Protein AF-A0A535ICB6-F1 (afdb_monomer_lite)

Sequence (69 aa):
THTLRHLRLTDLARAGESIYTIMQYAGHRNAETTKLYLRLSGRETAERVRMSLHQLDQRLRRILKEAEE

Structure (mmCIF, N/CA/C/O backbone):
data_AF-A0A535ICB6-F1
#
_entry.id   AF-A0A535ICB6-F1
#
loop_
_atom_site.group_PDB
_atom_site.id
_atom_site.type_symbol
_atom_site.label_atom_id
_atom_site.label_alt_id
_atom_site.label_comp_id
_atom_site.label_asym_id
_atom_site.label_entity_id
_atom_site.label_seq_id
_atom_site.pdbx_PDB_ins_code
_atom_site.Cartn_x
_atom_site.Cartn_y
_atom_site.Cartn_z
_atom_site.occupancy
_atom_site.B_iso_or_equiv
_atom_site.auth_seq_id
_atom_site.auth_comp_id
_atom_site.auth_asym_id
_atom_site.auth_atom_id
_atom_site.pdbx_PDB_model_num
ATOM 1 N N . THR A 1 1 ? 16.855 -3.684 -16.519 1.00 58.34 1 THR A N 1
ATOM 2 C CA . THR A 1 1 ? 16.059 -2.491 -16.887 1.00 58.34 1 THR A CA 1
ATOM 3 C C . THR A 1 1 ? 14.589 -2.870 -16.954 1.00 58.34 1 THR A C 1
ATOM 5 O O . THR A 1 1 ? 14.243 -3.698 -17.780 1.00 58.34 1 THR A O 1
ATOM 8 N N . HIS A 1 2 ? 13.738 -2.339 -16.061 1.00 77.06 2 HIS A N 1
ATOM 9 C CA . HIS A 1 2 ? 12.301 -2.685 -15.959 1.00 77.06 2 HIS A CA 1
ATOM 10 C C . HIS A 1 2 ? 11.386 -1.464 -15.742 1.00 77.06 2 HIS A C 1
ATOM 12 O O . HIS A 1 2 ? 10.216 -1.620 -15.408 1.00 77.06 2 HIS A O 1
ATOM 18 N N . THR A 1 3 ? 11.882 -0.243 -15.939 1.00 85.50 3 THR A N 1
ATOM 19 C CA . THR A 1 3 ? 11.226 1.004 -15.511 1.00 85.50 3 THR A CA 1
ATOM 20 C C . THR A 1 3 ? 9.755 1.116 -15.929 1.00 85.50 3 THR A C 1
ATOM 22 O O . THR A 1 3 ? 8.917 1.401 -15.083 1.00 85.50 3 THR A O 1
ATOM 25 N N . LEU A 1 4 ? 9.400 0.789 -17.179 1.00 93.25 4 LEU A N 1
ATOM 26 C CA . LEU A 1 4 ? 8.003 0.837 -17.646 1.00 93.25 4 LEU A CA 1
ATOM 27 C C . LEU A 1 4 ? 7.090 -0.166 -16.929 1.00 93.25 4 LEU A C 1
ATOM 29 O O . LEU A 1 4 ? 5.940 0.143 -16.626 1.00 93.25 4 LEU A O 1
ATOM 33 N N . ARG A 1 5 ? 7.607 -1.359 -16.612 1.00 92.69 5 ARG A N 1
ATOM 34 C CA . ARG A 1 5 ? 6.876 -2.365 -15.833 1.00 92.69 5 ARG A CA 1
ATOM 35 C C . ARG A 1 5 ? 6.623 -1.860 -14.412 1.00 92.69 5 ARG A C 1
ATOM 37 O O . ARG A 1 5 ? 5.512 -1.994 -13.922 1.00 92.69 5 ARG A O 1
ATOM 44 N N . HIS A 1 6 ? 7.616 -1.233 -13.780 1.00 93.69 6 HIS A N 1
ATOM 45 C CA . HIS A 1 6 ? 7.446 -0.615 -12.459 1.00 93.69 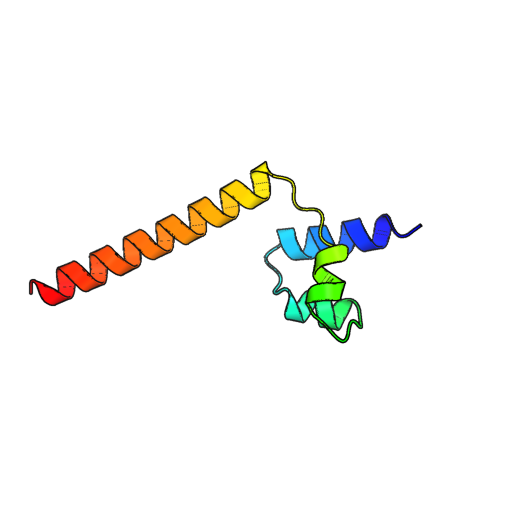6 HIS A CA 1
ATOM 46 C C . HIS A 1 6 ? 6.418 0.521 -12.476 1.00 93.69 6 HIS A C 1
ATOM 48 O O . HIS A 1 6 ? 5.551 0.557 -11.605 1.00 93.69 6 HIS A O 1
ATOM 54 N N . LEU A 1 7 ? 6.493 1.415 -13.469 1.00 94.25 7 LEU A N 1
ATOM 55 C CA . LEU A 1 7 ? 5.547 2.525 -13.621 1.00 94.25 7 LEU A CA 1
ATOM 56 C C . LEU A 1 7 ? 4.120 1.996 -13.747 1.00 94.25 7 LEU A C 1
ATOM 58 O O . LEU A 1 7 ? 3.290 2.293 -12.897 1.00 94.25 7 LEU A O 1
ATOM 62 N N . ARG A 1 8 ? 3.878 1.089 -14.701 1.00 94.75 8 ARG A N 1
ATOM 63 C CA . ARG A 1 8 ? 2.556 0.490 -14.909 1.00 94.75 8 ARG A CA 1
ATOM 64 C C . ARG A 1 8 ? 1.992 -0.160 -13.646 1.00 94.75 8 ARG A C 1
ATOM 66 O O . ARG A 1 8 ? 0.837 0.071 -13.310 1.00 94.75 8 ARG A O 1
ATOM 73 N N . LEU A 1 9 ? 2.774 -0.996 -12.960 1.00 95.31 9 LEU A N 1
ATOM 74 C CA . LEU A 1 9 ? 2.286 -1.692 -11.763 1.00 95.31 9 LEU A CA 1
ATOM 75 C C . LEU A 1 9 ? 2.037 -0.715 -10.604 1.00 95.31 9 LEU A C 1
ATOM 77 O O . LEU A 1 9 ? 1.075 -0.885 -9.858 1.00 95.31 9 LEU A O 1
ATOM 81 N N . THR A 1 10 ? 2.857 0.332 -10.486 1.00 94.56 10 THR A N 1
ATOM 82 C CA . THR A 1 10 ? 2.642 1.409 -9.510 1.00 94.56 10 THR A CA 1
ATOM 83 C C . THR A 1 10 ? 1.377 2.205 -9.832 1.00 94.56 10 THR A C 1
ATOM 85 O O . THR A 1 10 ? 0.610 2.506 -8.921 1.00 94.56 10 THR A O 1
ATOM 88 N N . ASP A 1 11 ? 1.109 2.497 -11.103 1.00 94.81 11 ASP A N 1
ATOM 89 C CA . ASP A 1 11 ? -0.083 3.241 -11.518 1.00 94.81 11 ASP A CA 1
ATOM 90 C C . ASP A 1 11 ? -1.371 2.434 -11.305 1.00 94.81 11 ASP A C 1
ATOM 92 O O . ASP A 1 11 ? -2.362 2.983 -10.828 1.00 94.81 11 ASP A O 1
ATOM 96 N N . LEU A 1 12 ? -1.342 1.115 -11.524 1.00 94.75 12 LEU A N 1
ATOM 97 C CA . LEU A 1 12 ? -2.449 0.233 -11.129 1.00 94.75 12 LEU A CA 1
ATOM 98 C C . LEU A 1 12 ? -2.684 0.280 -9.612 1.00 94.75 12 LEU A C 1
ATOM 100 O O . LEU A 1 12 ? -3.814 0.452 -9.159 1.00 94.75 12 LEU A O 1
ATOM 104 N N . ALA A 1 13 ? -1.617 0.206 -8.811 1.00 93.56 13 ALA A N 1
ATOM 105 C CA . ALA A 1 13 ? -1.744 0.322 -7.360 1.00 93.56 13 ALA A CA 1
ATOM 106 C C . ALA A 1 13 ? -2.317 1.685 -6.941 1.00 93.56 13 ALA A C 1
ATOM 108 O O . ALA A 1 13 ? -3.113 1.745 -6.000 1.00 93.56 13 ALA A O 1
ATOM 109 N N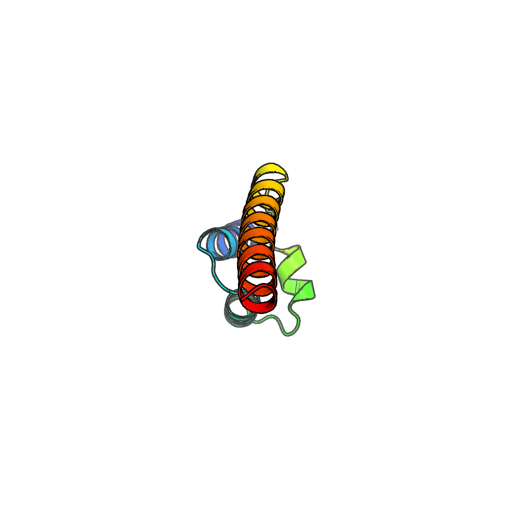 . ARG A 1 14 ? -1.950 2.773 -7.635 1.00 91.50 14 ARG A N 1
ATOM 110 C CA . ARG A 1 14 ? -2.498 4.127 -7.434 1.00 91.50 14 ARG A CA 1
ATOM 111 C C . ARG A 1 14 ? -3.983 4.213 -7.745 1.00 91.50 14 ARG A C 1
ATOM 113 O O . ARG A 1 14 ? -4.700 4.810 -6.949 1.00 91.50 14 ARG A O 1
ATOM 120 N N . ALA A 1 15 ? -4.430 3.558 -8.815 1.00 93.69 15 ALA A N 1
ATOM 121 C CA . ALA A 1 15 ? -5.839 3.454 -9.194 1.00 93.69 15 ALA A CA 1
ATOM 122 C C . ALA A 1 15 ? -6.696 2.663 -8.184 1.00 93.69 15 ALA A C 1
ATOM 124 O O . ALA A 1 15 ? -7.913 2.618 -8.316 1.00 93.69 15 ALA A O 1
ATOM 125 N N . GLY A 1 16 ? -6.075 2.073 -7.156 1.00 90.44 16 GLY A N 1
ATOM 126 C CA . GLY A 1 16 ? -6.771 1.330 -6.107 1.00 90.44 16 GLY A CA 1
ATOM 127 C C . GLY A 1 16 ? -6.913 -0.158 -6.411 1.00 90.44 16 GLY A C 1
ATOM 128 O O . GLY A 1 16 ? -7.600 -0.856 -5.670 1.00 90.44 16 GLY A O 1
ATOM 129 N N . GLU A 1 17 ? -6.245 -0.658 -7.456 1.00 93.94 17 GLU A N 1
ATOM 130 C CA . GLU A 1 17 ? -6.267 -2.080 -7.779 1.00 93.94 17 GLU A CA 1
ATOM 131 C C . GLU A 1 17 ? -5.680 -2.922 -6.645 1.00 93.94 17 GLU A C 1
ATOM 133 O O . GLU A 1 17 ? -4.657 -2.588 -6.034 1.00 93.94 17 GLU A O 1
ATOM 138 N N . SER A 1 18 ? -6.320 -4.062 -6.391 1.00 94.12 18 SER A N 1
ATOM 139 C CA . SER A 1 18 ? -5.842 -5.028 -5.406 1.00 94.12 18 SER A CA 1
ATOM 140 C C . SER A 1 18 ? -4.467 -5.560 -5.799 1.00 94.12 18 SER A C 1
ATOM 142 O O . SER A 1 18 ? -4.218 -5.904 -6.957 1.00 94.12 18 SER A O 1
ATOM 144 N N . ILE A 1 19 ? -3.581 -5.729 -4.813 1.00 94.12 19 ILE A N 1
ATOM 145 C CA . ILE A 1 19 ? -2.254 -6.313 -5.037 1.00 94.12 19 ILE A CA 1
ATOM 146 C C . ILE A 1 19 ? -2.329 -7.703 -5.683 1.00 94.12 19 ILE A C 1
ATOM 148 O O . ILE A 1 19 ? -1.450 -8.054 -6.464 1.00 94.12 19 ILE A O 1
ATOM 152 N N . TYR A 1 20 ? -3.391 -8.470 -5.424 1.00 96.44 20 TYR A N 1
ATOM 153 C CA . TYR A 1 20 ? -3.603 -9.780 -6.041 1.00 96.44 20 TYR A CA 1
ATOM 154 C C . TYR A 1 20 ? -3.998 -9.673 -7.518 1.00 96.44 20 TYR A C 1
ATOM 156 O O . TYR A 1 20 ? -3.562 -10.492 -8.325 1.00 96.44 20 TYR A O 1
ATOM 164 N N . THR A 1 21 ? -4.765 -8.649 -7.897 1.00 97.00 21 THR A N 1
ATOM 165 C CA . THR A 1 21 ? -5.072 -8.346 -9.304 1.00 97.00 21 THR A CA 1
ATOM 166 C C . THR A 1 21 ? -3.805 -7.925 -10.038 1.00 97.00 21 THR A C 1
ATOM 168 O O . THR A 1 21 ? -3.498 -8.456 -11.101 1.00 97.00 21 THR A O 1
ATOM 171 N N . ILE A 1 22 ? -3.008 -7.041 -9.432 1.00 96.69 22 ILE A N 1
ATOM 172 C CA . ILE A 1 22 ? -1.724 -6.588 -9.984 1.00 96.69 22 ILE A CA 1
ATOM 173 C C . ILE A 1 22 ? -0.742 -7.761 -10.111 1.00 96.69 22 ILE A C 1
ATOM 175 O O . ILE A 1 22 ? -0.035 -7.869 -11.110 1.00 96.69 22 ILE A O 1
ATOM 179 N N . MET A 1 23 ? -0.719 -8.664 -9.129 1.00 97.25 23 MET A N 1
ATOM 180 C CA . MET A 1 23 ? 0.101 -9.877 -9.133 1.00 97.25 2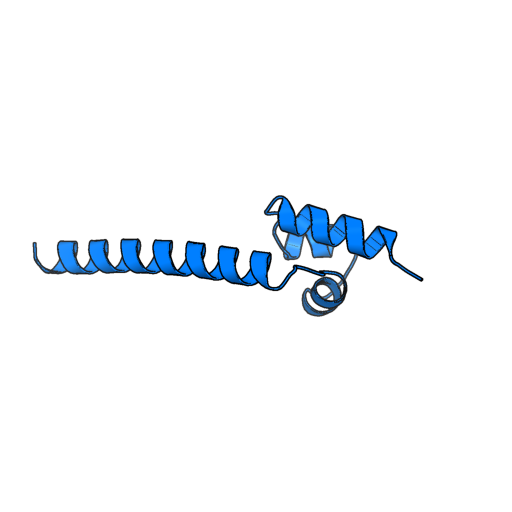3 MET A CA 1
ATOM 181 C C . MET A 1 23 ? -0.278 -10.810 -10.288 1.00 97.25 23 MET A C 1
ATOM 183 O O . MET A 1 23 ? 0.606 -11.232 -11.035 1.00 97.25 23 MET A O 1
ATOM 187 N N . GLN A 1 24 ? -1.574 -11.095 -10.459 1.00 97.06 24 GLN A N 1
ATOM 188 C CA . GLN A 1 24 ? -2.084 -11.905 -11.570 1.00 97.06 24 GLN A CA 1
ATOM 189 C C . GLN A 1 24 ? -1.771 -11.252 -12.916 1.00 97.06 24 GLN A C 1
ATOM 191 O O . GLN A 1 24 ? -1.230 -11.903 -13.806 1.00 97.06 24 GLN A O 1
ATOM 196 N N . TYR A 1 25 ? -2.016 -9.946 -13.027 1.00 96.12 25 TYR A N 1
ATOM 197 C CA . TYR A 1 25 ? -1.690 -9.156 -14.209 1.00 96.12 25 TYR A CA 1
ATOM 198 C C . TYR A 1 25 ? -0.189 -9.221 -14.555 1.00 96.12 25 TYR A C 1
ATOM 200 O O . TYR A 1 25 ? 0.194 -9.333 -15.719 1.00 96.12 25 TYR A O 1
ATOM 208 N N . ALA A 1 26 ? 0.678 -9.191 -13.543 1.00 94.38 26 ALA A N 1
ATOM 209 C CA . ALA A 1 26 ? 2.120 -9.300 -13.709 1.00 94.38 26 ALA A CA 1
ATOM 210 C C . ALA A 1 26 ? 2.605 -10.747 -13.951 1.00 94.38 26 ALA A C 1
ATOM 212 O O . ALA A 1 26 ? 3.780 -10.944 -14.265 1.00 94.38 26 ALA A O 1
ATOM 213 N N . GLY A 1 27 ? 1.745 -11.760 -13.812 1.00 95.75 27 GLY A N 1
ATOM 214 C CA . GLY A 1 27 ? 2.130 -13.172 -13.890 1.00 95.75 27 GLY A CA 1
ATOM 215 C C . GLY A 1 27 ? 3.036 -13.616 -12.735 1.00 95.75 27 GLY A C 1
ATOM 216 O O . GLY A 1 27 ? 3.827 -14.548 -12.881 1.00 95.75 27 GLY A O 1
ATOM 217 N N . HIS A 1 28 ? 2.978 -12.928 -11.594 1.00 96.00 28 HIS A N 1
ATOM 218 C CA . HIS A 1 28 ? 3.763 -13.277 -10.415 1.00 96.00 28 HIS A CA 1
ATOM 219 C C . HIS A 1 28 ? 3.042 -14.352 -9.593 1.00 96.00 28 HIS A C 1
ATOM 221 O O . HIS A 1 28 ? 1.826 -14.327 -9.439 1.00 96.00 28 HIS A O 1
ATOM 227 N N . ARG A 1 29 ? 3.804 -15.285 -9.012 1.00 94.62 29 ARG A N 1
ATOM 228 C CA . ARG A 1 29 ? 3.261 -16.327 -8.119 1.00 94.62 29 ARG A CA 1
ATOM 229 C C . ARG A 1 29 ? 3.122 -15.870 -6.666 1.00 94.62 29 ARG A C 1
ATOM 231 O O . ARG A 1 29 ? 2.460 -16.536 -5.881 1.00 94.62 29 ARG A O 1
ATOM 238 N N . ASN A 1 30 ? 3.779 -14.767 -6.303 1.00 93.88 30 ASN A N 1
ATOM 239 C CA . ASN A 1 30 ? 3.815 -14.241 -4.944 1.00 93.88 30 ASN A CA 1
ATOM 240 C C . ASN A 1 30 ? 3.585 -12.720 -4.949 1.00 93.88 30 ASN A C 1
ATOM 242 O O . ASN A 1 30 ? 4.174 -11.980 -5.747 1.00 93.88 30 ASN A O 1
ATOM 246 N N . ALA A 1 31 ? 2.748 -12.251 -4.023 1.00 93.69 31 ALA A N 1
ATOM 247 C CA . ALA A 1 31 ? 2.483 -10.838 -3.804 1.00 93.69 31 ALA A CA 1
ATOM 248 C C . ALA A 1 31 ? 3.748 -10.081 -3.366 1.00 93.69 31 ALA A C 1
ATOM 250 O O . ALA A 1 31 ? 3.939 -8.945 -3.793 1.00 93.69 31 ALA A O 1
ATOM 251 N N . GLU A 1 32 ? 4.654 -10.711 -2.611 1.00 94.00 32 GLU A N 1
ATOM 252 C CA . GLU A 1 32 ? 5.927 -10.096 -2.203 1.00 94.00 32 GLU A CA 1
ATOM 253 C C . GLU A 1 32 ? 6.782 -9.702 -3.408 1.00 94.00 32 GLU A C 1
ATOM 255 O O . GLU A 1 32 ? 7.292 -8.585 -3.474 1.00 94.00 32 GLU A O 1
ATOM 260 N N . THR A 1 33 ? 6.854 -10.562 -4.429 1.00 93.00 33 THR A N 1
ATOM 261 C CA . THR A 1 33 ? 7.541 -10.228 -5.682 1.00 93.00 33 THR A CA 1
ATOM 262 C C . THR A 1 33 ? 6.900 -9.018 -6.351 1.00 93.00 33 THR A C 1
ATOM 264 O O . THR A 1 33 ? 7.610 -8.171 -6.875 1.00 93.00 33 THR A O 1
ATOM 267 N N . THR A 1 34 ? 5.571 -8.893 -6.296 1.00 94.25 34 THR A N 1
ATOM 268 C CA . THR A 1 34 ? 4.843 -7.738 -6.845 1.00 94.25 34 THR A CA 1
ATOM 269 C C . THR A 1 34 ? 5.160 -6.450 -6.091 1.00 94.25 34 THR A C 1
ATOM 271 O O . THR A 1 34 ? 5.344 -5.418 -6.732 1.00 94.25 34 THR A O 1
ATOM 274 N N . LYS A 1 35 ? 5.317 -6.499 -4.761 1.00 91.94 35 LYS A N 1
ATOM 275 C CA . LYS A 1 35 ? 5.686 -5.323 -3.952 1.00 91.94 35 LYS A CA 1
ATOM 276 C C . LYS A 1 35 ? 7.025 -4.720 -4.366 1.00 91.94 35 LYS A C 1
ATOM 278 O O . LYS A 1 35 ? 7.142 -3.502 -4.374 1.00 91.94 35 LYS A O 1
ATOM 283 N N . LEU A 1 36 ? 7.992 -5.536 -4.795 1.00 90.81 36 LEU A N 1
ATOM 284 C CA . LEU A 1 36 ? 9.284 -5.046 -5.304 1.00 90.81 36 LEU A CA 1
ATOM 285 C C . LEU A 1 36 ? 9.135 -4.138 -6.539 1.00 90.81 36 LEU A C 1
ATOM 287 O O . LEU A 1 36 ? 10.008 -3.312 -6.812 1.00 90.81 36 LEU A O 1
ATOM 291 N N . TYR A 1 37 ? 8.027 -4.270 -7.278 1.00 89.94 37 TYR A N 1
ATOM 292 C CA . TYR A 1 37 ? 7.727 -3.427 -8.434 1.00 89.94 37 TYR A CA 1
ATOM 293 C C . TYR A 1 37 ? 6.975 -2.143 -8.080 1.00 89.94 37 TYR A C 1
ATOM 295 O O . TYR A 1 37 ? 6.967 -1.217 -8.893 1.00 89.94 37 TYR A O 1
ATOM 303 N N . LEU A 1 38 ? 6.377 -2.063 -6.888 1.00 90.00 38 LEU A N 1
ATOM 304 C CA . LEU A 1 38 ? 5.601 -0.908 -6.453 1.00 90.00 38 LEU A CA 1
ATOM 305 C C . LEU A 1 38 ? 6.522 0.151 -5.847 1.00 90.00 38 LEU A C 1
ATOM 307 O O . LEU A 1 38 ? 7.225 -0.087 -4.867 1.00 90.00 38 LEU A O 1
ATOM 311 N N . ARG A 1 39 ? 6.500 1.352 -6.423 1.00 87.88 39 ARG A N 1
ATOM 312 C CA . ARG A 1 39 ? 7.242 2.513 -5.916 1.00 87.88 39 ARG A CA 1
ATOM 313 C C . ARG A 1 39 ? 6.263 3.626 -5.568 1.00 87.88 39 ARG A C 1
ATOM 315 O O . ARG A 1 39 ? 6.173 4.629 -6.268 1.00 87.88 39 ARG A O 1
ATOM 322 N N . LEU A 1 40 ? 5.526 3.428 -4.478 1.00 82.94 40 LEU A N 1
ATOM 323 C CA . LEU A 1 40 ? 4.736 4.499 -3.872 1.00 82.94 40 LEU A CA 1
ATOM 324 C C . LEU A 1 40 ? 5.680 5.492 -3.189 1.00 82.94 40 LEU A C 1
ATOM 326 O O . LEU A 1 40 ? 6.640 5.092 -2.524 1.00 82.94 40 LEU A O 1
ATOM 330 N N . SER A 1 41 ? 5.422 6.786 -3.353 1.00 86.50 41 SER A N 1
ATOM 331 C CA . SER A 1 41 ? 6.148 7.805 -2.596 1.00 86.50 41 SER A CA 1
ATOM 332 C C . SER A 1 41 ? 5.757 7.760 -1.115 1.00 86.50 41 SER A C 1
ATOM 334 O O . SER A 1 41 ? 4.651 7.352 -0.759 1.00 86.50 41 SER A O 1
ATOM 336 N N . GLY A 1 42 ? 6.644 8.229 -0.231 1.00 86.25 42 GLY A N 1
ATOM 337 C CA . GLY A 1 42 ? 6.360 8.280 1.210 1.00 86.25 42 GLY A CA 1
ATOM 338 C C . GLY A 1 42 ? 5.093 9.077 1.545 1.00 86.25 42 GLY A C 1
ATOM 339 O O . GLY A 1 42 ? 4.331 8.679 2.422 1.00 86.25 42 GLY A O 1
ATOM 340 N N . ARG A 1 43 ? 4.814 10.145 0.785 1.00 87.19 43 ARG A N 1
ATOM 341 C CA . ARG A 1 43 ? 3.583 10.940 0.903 1.00 87.19 43 ARG A CA 1
ATOM 342 C C . ARG A 1 43 ? 2.336 10.123 0.559 1.00 87.19 43 ARG A C 1
ATOM 344 O O . ARG A 1 43 ? 1.357 10.188 1.291 1.00 87.19 43 ARG A O 1
ATOM 351 N N . GLU A 1 44 ? 2.367 9.348 -0.524 1.00 87.44 44 GLU A N 1
ATOM 352 C CA . GLU A 1 44 ? 1.244 8.483 -0.916 1.00 87.44 44 GLU A CA 1
ATOM 353 C C . GLU A 1 44 ? 0.985 7.384 0.115 1.00 87.44 44 GLU A C 1
ATOM 355 O O . GLU A 1 44 ? -0.164 7.108 0.456 1.00 87.44 44 GLU A O 1
ATOM 360 N N . THR A 1 45 ? 2.050 6.782 0.648 1.00 87.00 45 THR A N 1
ATOM 361 C CA . THR A 1 45 ? 1.938 5.783 1.714 1.00 87.00 45 THR A CA 1
ATOM 362 C C . THR A 1 45 ? 1.331 6.390 2.978 1.00 87.00 45 THR A C 1
ATOM 364 O O . THR A 1 45 ? 0.387 5.824 3.527 1.00 87.00 45 THR A O 1
ATOM 367 N N . ALA A 1 46 ? 1.819 7.556 3.414 1.00 90.94 46 ALA A N 1
ATOM 368 C CA . ALA A 1 46 ? 1.291 8.257 4.582 1.00 90.94 46 ALA A CA 1
ATOM 369 C C . ALA A 1 46 ? -0.195 8.606 4.415 1.00 90.94 46 ALA A C 1
ATOM 371 O O . ALA A 1 46 ? -0.983 8.409 5.338 1.00 90.94 46 ALA A O 1
ATOM 372 N N . GLU A 1 47 ? -0.589 9.055 3.223 1.00 91.75 47 GLU A N 1
ATOM 373 C CA . GLU A 1 47 ? -1.979 9.374 2.913 1.00 91.75 47 GLU A CA 1
ATOM 374 C C . GLU A 1 47 ? -2.893 8.149 3.021 1.00 91.75 47 GLU A C 1
ATOM 376 O O . GLU A 1 47 ? -3.921 8.196 3.696 1.00 91.75 47 GLU A O 1
ATOM 381 N N . ARG A 1 48 ? -2.488 7.017 2.436 1.00 88.19 48 ARG A N 1
ATOM 382 C CA . ARG A 1 48 ? -3.256 5.766 2.527 1.00 88.19 48 ARG A CA 1
ATOM 383 C C . ARG A 1 48 ? -3.387 5.271 3.962 1.00 88.19 48 ARG A C 1
ATOM 385 O O . ARG A 1 48 ? -4.463 4.833 4.357 1.00 88.19 48 ARG A O 1
ATOM 392 N N . VAL A 1 49 ? -2.316 5.352 4.753 1.00 92.69 49 VAL A N 1
ATOM 393 C CA . VAL A 1 49 ? -2.350 4.987 6.179 1.00 92.69 49 VAL A CA 1
ATOM 394 C C . VAL A 1 49 ? -3.317 5.893 6.938 1.00 92.69 49 VAL A C 1
ATOM 396 O O . VAL A 1 49 ? -4.157 5.397 7.686 1.00 92.69 49 VAL A O 1
ATOM 399 N N . ARG A 1 50 ? -3.251 7.208 6.705 1.00 95.62 50 ARG A N 1
ATOM 400 C CA . ARG A 1 50 ? -4.141 8.196 7.325 1.00 95.62 50 ARG A CA 1
ATOM 401 C C . ARG A 1 50 ? -5.613 7.910 7.023 1.00 95.62 50 ARG A C 1
ATOM 403 O O . ARG A 1 50 ? -6.426 7.919 7.943 1.00 95.62 50 ARG A O 1
ATOM 410 N N . MET A 1 51 ? -5.947 7.611 5.767 1.00 93.88 51 MET A N 1
ATOM 411 C CA . MET A 1 51 ? -7.310 7.241 5.364 1.00 93.88 51 MET A CA 1
ATOM 412 C C . MET A 1 51 ? -7.789 5.965 6.067 1.00 93.88 51 MET A C 1
ATOM 414 O O . MET A 1 51 ? -8.885 5.949 6.625 1.00 93.88 51 MET A O 1
ATOM 418 N N . SER A 1 52 ? -6.961 4.918 6.096 1.00 93.62 52 SER A N 1
ATOM 419 C CA . SER A 1 52 ? -7.297 3.652 6.761 1.00 93.62 52 SER A CA 1
ATOM 420 C C . SER A 1 52 ? -7.508 3.823 8.268 1.00 93.62 52 SER A C 1
ATOM 422 O O . SER A 1 52 ? -8.469 3.294 8.822 1.00 93.62 52 SER A O 1
ATOM 424 N N . LEU A 1 53 ? -6.646 4.595 8.941 1.00 97.25 53 LEU A N 1
ATOM 425 C CA . LEU A 1 53 ? -6.793 4.892 10.369 1.00 97.25 53 LEU A CA 1
ATOM 426 C C . LEU A 1 53 ? -8.069 5.684 10.655 1.00 97.25 53 LEU A C 1
ATOM 428 O O . LEU A 1 53 ? -8.758 5.393 11.628 1.00 97.25 53 LEU A O 1
ATOM 432 N N . HIS A 1 54 ? -8.421 6.638 9.792 1.00 97.00 54 HIS A N 1
ATOM 433 C CA . HIS A 1 54 ? -9.666 7.386 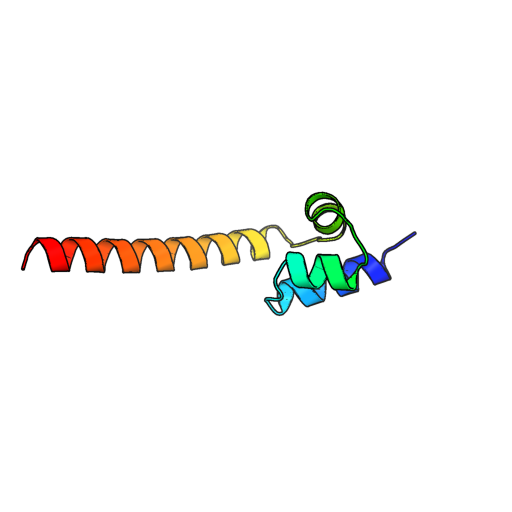9.932 1.00 97.00 54 HIS A CA 1
ATOM 434 C C . HIS A 1 54 ? -10.902 6.478 9.832 1.00 97.00 54 HIS A C 1
ATOM 436 O O . HIS A 1 54 ? -11.822 6.596 10.638 1.00 97.00 54 HIS A O 1
ATOM 442 N N . GLN A 1 55 ? -10.910 5.532 8.889 1.00 95.88 55 GLN A N 1
ATOM 443 C CA . GLN A 1 55 ? -11.995 4.554 8.758 1.00 95.88 55 GLN A CA 1
ATOM 444 C C . GLN A 1 55 ? -12.100 3.635 9.983 1.00 95.88 55 GLN A C 1
ATOM 446 O O . GLN A 1 55 ? -13.205 3.335 10.440 1.00 95.88 55 GLN A O 1
ATOM 451 N N . LEU A 1 56 ? -10.961 3.204 10.533 1.00 96.81 56 LEU A N 1
ATOM 452 C CA . LEU A 1 56 ? -10.924 2.414 11.764 1.00 96.81 56 LEU A CA 1
ATOM 453 C C . LEU A 1 56 ? -11.472 3.203 12.958 1.00 96.81 56 LEU A C 1
ATOM 455 O O . LEU A 1 56 ? -12.312 2.673 13.680 1.00 96.81 56 LEU A O 1
ATOM 459 N N . ASP A 1 57 ? -11.065 4.464 13.128 1.00 97.56 57 ASP A N 1
ATOM 460 C CA . ASP A 1 57 ? -11.572 5.344 14.192 1.00 97.56 57 ASP A CA 1
ATOM 461 C C . ASP A 1 57 ? -13.096 5.503 14.105 1.00 97.56 57 ASP A C 1
ATOM 463 O O . ASP A 1 57 ? -13.811 5.291 15.084 1.00 97.56 57 ASP A O 1
ATOM 467 N N . GLN A 1 58 ? -13.623 5.775 12.907 1.00 97.38 58 GLN A N 1
ATOM 468 C CA . GLN A 1 58 ? -15.068 5.864 12.680 1.00 97.38 58 GLN A CA 1
ATOM 469 C C . GLN A 1 58 ? -15.800 4.569 13.044 1.00 97.38 58 GLN A C 1
ATOM 471 O O . GLN A 1 58 ? -16.878 4.617 13.639 1.00 97.38 58 GLN A O 1
ATOM 476 N N . ARG A 1 59 ? -15.232 3.409 12.695 1.00 96.81 59 ARG A N 1
ATOM 477 C CA . ARG A 1 59 ? -15.821 2.106 13.023 1.00 96.81 59 ARG A CA 1
ATOM 478 C C . ARG A 1 59 ? -15.832 1.856 14.529 1.00 96.81 59 ARG A C 1
ATOM 480 O O . ARG A 1 59 ? -16.852 1.417 15.048 1.00 96.81 59 ARG A O 1
ATOM 487 N N . LEU A 1 60 ? -14.733 2.151 15.220 1.00 97.12 60 LEU A N 1
ATOM 488 C CA . LEU A 1 60 ? -14.634 1.983 16.671 1.00 97.12 60 LEU A CA 1
ATOM 489 C C . LEU A 1 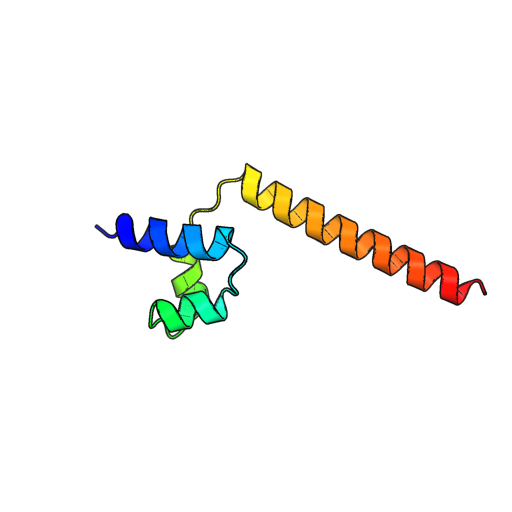60 ? -15.639 2.873 17.405 1.00 97.12 60 LEU A C 1
ATOM 491 O O . LEU A 1 60 ? -16.331 2.391 18.295 1.00 97.12 60 LEU A O 1
ATOM 495 N N . ARG A 1 61 ? -15.799 4.133 16.982 1.00 96.88 61 ARG A N 1
ATOM 496 C CA . ARG A 1 61 ? -16.809 5.040 17.551 1.00 96.88 61 ARG A CA 1
ATOM 497 C C . ARG A 1 61 ? -18.234 4.511 17.410 1.00 96.88 61 ARG A C 1
ATOM 499 O O . ARG A 1 61 ? -19.024 4.684 18.329 1.00 96.88 61 ARG A O 1
ATOM 506 N N . ARG A 1 62 ? -18.570 3.879 16.278 1.00 96.31 62 ARG A N 1
ATOM 507 C CA . ARG A 1 62 ? -19.894 3.256 16.090 1.00 96.31 62 ARG A CA 1
ATOM 508 C C . ARG A 1 62 ? -20.111 2.107 17.066 1.00 96.31 62 ARG A C 1
ATOM 510 O O . ARG A 1 62 ? -21.129 2.096 17.736 1.00 96.31 62 ARG A O 1
ATOM 517 N N . ILE A 1 63 ? -19.127 1.217 17.194 1.00 97.06 63 ILE A N 1
ATOM 518 C CA . ILE A 1 63 ? -19.198 0.072 18.114 1.00 97.06 63 ILE A CA 1
ATOM 519 C C . ILE A 1 63 ? -19.345 0.539 19.566 1.00 97.06 63 ILE A C 1
ATOM 521 O O . ILE A 1 63 ? -20.147 -0.019 20.302 1.00 97.06 63 ILE A O 1
ATOM 525 N N . LEU A 1 64 ? -18.591 1.562 19.981 1.00 96.62 64 LEU A N 1
ATOM 526 C CA . LEU A 1 64 ? -18.710 2.115 21.334 1.00 96.62 64 LEU A CA 1
ATOM 527 C C . LEU A 1 64 ? -20.099 2.707 21.576 1.00 96.62 64 LEU A C 1
ATOM 529 O O . LEU A 1 64 ? -20.696 2.428 22.605 1.00 96.62 64 LEU A O 1
ATOM 533 N N . LYS A 1 65 ? -20.637 3.452 20.605 1.00 95.19 65 LYS A N 1
ATOM 534 C CA . LYS A 1 65 ? -21.987 4.009 20.698 1.00 95.19 65 LYS A CA 1
ATOM 535 C C . LYS A 1 65 ? -23.058 2.913 20.796 1.00 95.19 65 LYS A C 1
ATOM 537 O O . LYS A 1 65 ? -23.947 3.018 21.625 1.00 95.19 65 LYS A O 1
ATOM 542 N N . GLU A 1 66 ? -22.954 1.862 19.983 1.00 93.94 66 GLU A N 1
ATOM 543 C CA . GLU A 1 66 ? -23.865 0.704 20.017 1.00 93.94 66 GLU A CA 1
ATOM 544 C C . GLU A 1 66 ? -23.779 -0.090 21.331 1.00 93.94 66 GLU A C 1
ATOM 546 O O . GLU A 1 66 ? -24.716 -0.799 21.668 1.00 93.94 66 GLU A O 1
ATOM 551 N N . ALA A 1 67 ? -22.662 -0.007 22.058 1.00 88.62 67 ALA A N 1
ATOM 552 C CA . ALA A 1 67 ? -22.491 -0.659 23.356 1.00 88.62 67 ALA A CA 1
ATOM 553 C C . ALA A 1 67 ? -22.990 0.194 24.540 1.00 88.62 67 AL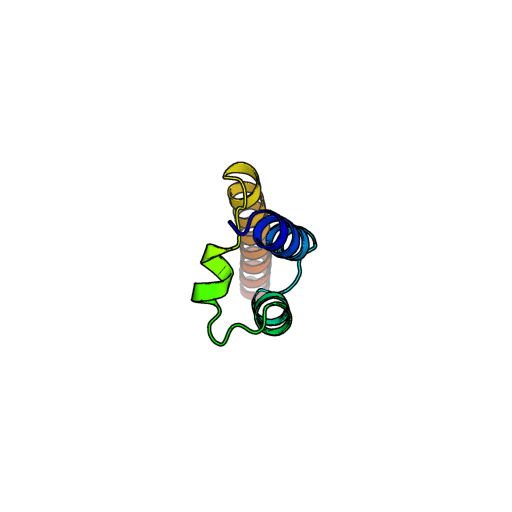A A C 1
ATOM 555 O O . ALA A 1 67 ? -23.126 -0.329 25.645 1.00 88.62 67 ALA A O 1
ATOM 556 N N . GLU A 1 68 ? -23.201 1.496 24.325 1.00 83.81 68 GLU A N 1
ATOM 557 C CA . GLU A 1 68 ? -23.744 2.439 25.313 1.00 83.81 68 GLU A CA 1
ATOM 558 C C . GLU A 1 68 ? -25.282 2.556 25.244 1.00 83.81 68 GLU A C 1
ATOM 560 O O . GLU A 1 68 ? -25.888 3.022 26.212 1.00 83.81 68 GLU A O 1
ATOM 565 N N . GLU A 1 69 ? -25.897 2.143 24.127 1.00 65.00 69 GLU A N 1
ATOM 566 C CA . GLU A 1 69 ? -27.355 2.054 23.896 1.00 65.00 69 GLU A CA 1
ATOM 567 C C . GLU A 1 69 ? -27.937 0.702 24.354 1.00 65.00 69 GLU A C 1
ATOM 569 O O . GLU A 1 69 ? -29.050 0.720 24.932 1.00 65.00 69 GLU A O 1
#

Foldseek 3Di:
DCLVVLVVLQVCVVVVHDLVVSCVVVVHPDSVVSVVSHDDDPVRVVVVVVVVVVVVVVVVVVVVVVVVD

Radius of gyration: 16.69 Å; chains: 1; bounding box: 43×27×43 Å

pLDDT: mean 92.09, std 6.65, range [58.34, 97.56]

Secondary structure (DSSP, 8-state):
--HHHHHHHHHHHHTT--HHHHHHHHT-S-HHHHHTT----HHHHHHHHHHHHHHHHHHHHHHHHHHH-